Protein AF-A0AA48M6A7-F1 (afdb_monomer)

Nearest PDB structures (foldseek):
  3g6b-assembly1_B  TM=3.145E-01  e=3.920E+00  Thermotoga maritima
  3g67-assembly1_A  TM=3.207E-01  e=6.966E+00  Thermotoga maritima

Sequence (151 aa):
MSITAAPPGLQPEDFDKIEDVLAETARGRMFLEEFARRTKDAERARILEDIDRLEAEDYRTPVSVPANAADATAGLLDLAWSLRANGKVDDSLCDSIEALARTLEGVNWVKFTPAPEPQRSSAGLPSDDLRLTRLSWLDDLPLADRLSIFA

Mean predicted aligned error: 18.24 Å

Solvent-accessible surface area (backbone atoms only — not comparable to full-atom values): 9211 Å² total; per-residue (Å²): 132,82,78,78,73,77,71,91,82,77,51,79,74,52,52,57,55,50,50,54,61,31,56,75,36,78,67,33,40,54,49,52,54,51,50,53,50,52,49,51,53,53,50,51,51,50,53,51,52,52,47,54,50,52,50,55,56,53,69,69,54,66,81,72,73,52,86,44,39,68,51,40,26,52,52,37,43,52,47,28,50,52,46,56,74,68,66,83,58,62,68,69,57,35,51,49,40,43,52,52,26,56,66,34,66,86,50,87,68,77,75,83,70,72,74,76,72,82,70,82,63,87,63,73,80,82,89,75,55,66,66,58,68,71,48,53,70,58,72,78,46,58,70,72,64,52,55,60,76,81,110

pLDDT: mean 80.11, std 16.29, range [33.94, 98.0]

Radius of gyration: 34.15 Å; Cα contacts (8 Å, |Δi|>4): 54; chains: 1; bounding box: 68×51×83 Å

Structure (mmCIF, N/CA/C/O backbone):
data_AF-A0AA48M6A7-F1
#
_entry.id   AF-A0AA48M6A7-F1
#
loop_
_atom_site.group_PDB
_atom_site.id
_atom_site.type_symbol
_atom_site.label_atom_id
_atom_site.label_alt_id
_atom_site.label_comp_id
_atom_site.label_asym_id
_atom_site.label_entity_id
_atom_site.label_seq_id
_atom_site.pdbx_PDB_ins_code
_atom_site.Cartn_x
_atom_site.Cartn_y
_atom_site.Cartn_z
_atom_site.occupancy
_atom_site.B_iso_or_equiv
_atom_site.auth_seq_id
_atom_site.auth_comp_id
_atom_site.auth_asym_id
_atom_site.auth_atom_id
_atom_site.pdbx_PDB_model_num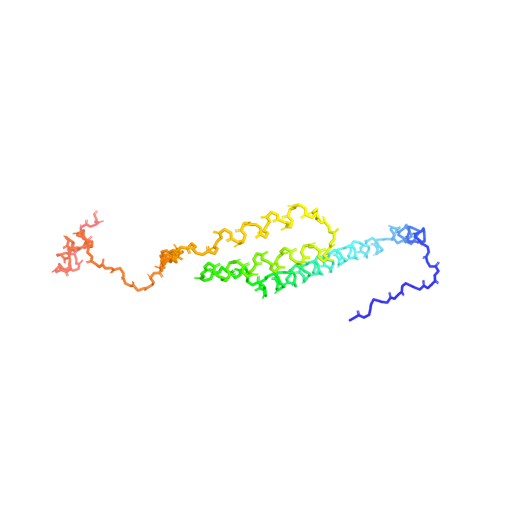
ATOM 1 N N . MET A 1 1 ? 3.674 15.154 14.798 1.00 33.94 1 MET A N 1
ATOM 2 C CA . MET A 1 1 ? 2.784 14.961 15.964 1.00 33.94 1 MET A CA 1
ATOM 3 C C . MET A 1 1 ? 3.299 13.766 16.745 1.00 33.94 1 MET A C 1
ATOM 5 O O . MET A 1 1 ? 3.312 12.675 16.194 1.00 33.94 1 MET A O 1
ATOM 9 N N . SER A 1 2 ? 3.801 13.972 17.965 1.00 35.44 2 SER A N 1
ATOM 10 C CA . SER A 1 2 ? 4.286 12.872 18.805 1.00 35.44 2 SER A CA 1
ATOM 11 C C . SER A 1 2 ? 3.117 11.999 19.242 1.00 35.44 2 SER A C 1
ATOM 13 O O . SER A 1 2 ? 2.151 12.499 19.815 1.00 35.44 2 SER A O 1
ATOM 15 N N . ILE A 1 3 ? 3.214 10.699 18.978 1.00 48.28 3 ILE A N 1
ATOM 16 C CA . ILE A 1 3 ? 2.381 9.695 19.631 1.00 48.28 3 ILE A CA 1
ATOM 17 C C . ILE A 1 3 ? 2.792 9.747 21.106 1.00 48.28 3 ILE A C 1
ATOM 19 O O . ILE A 1 3 ? 3.912 9.374 21.449 1.00 48.28 3 ILE A O 1
ATOM 23 N N . THR A 1 4 ? 1.940 10.317 21.962 1.00 53.06 4 THR A N 1
ATOM 24 C CA . THR A 1 4 ? 2.108 10.247 23.418 1.00 53.06 4 THR A CA 1
ATOM 25 C C . THR A 1 4 ? 2.233 8.772 23.781 1.00 53.06 4 THR A C 1
ATOM 27 O O . THR A 1 4 ? 1.297 8.002 23.572 1.00 53.06 4 THR A O 1
ATOM 30 N N . ALA A 1 5 ? 3.416 8.369 24.248 1.00 51.47 5 ALA A N 1
ATOM 31 C CA . ALA A 1 5 ? 3.642 7.031 24.767 1.00 51.47 5 ALA A CA 1
ATOM 32 C C . ALA A 1 5 ? 2.635 6.767 25.894 1.00 51.47 5 ALA A C 1
ATOM 34 O O . ALA A 1 5 ? 2.410 7.644 26.734 1.00 51.47 5 ALA A O 1
ATOM 35 N N . ALA A 1 6 ? 2.017 5.582 25.885 1.00 56.91 6 ALA A N 1
ATOM 36 C CA . ALA A 1 6 ? 1.131 5.152 26.958 1.00 56.91 6 ALA A CA 1
ATOM 37 C C . ALA A 1 6 ? 1.849 5.344 28.308 1.00 56.91 6 ALA A C 1
ATOM 39 O O . ALA A 1 6 ? 3.041 5.026 28.399 1.00 56.91 6 ALA A O 1
ATOM 40 N N . PRO A 1 7 ? 1.180 5.897 29.338 1.00 60.47 7 PRO A N 1
ATOM 41 C CA . PRO A 1 7 ? 1.790 6.024 30.652 1.00 60.47 7 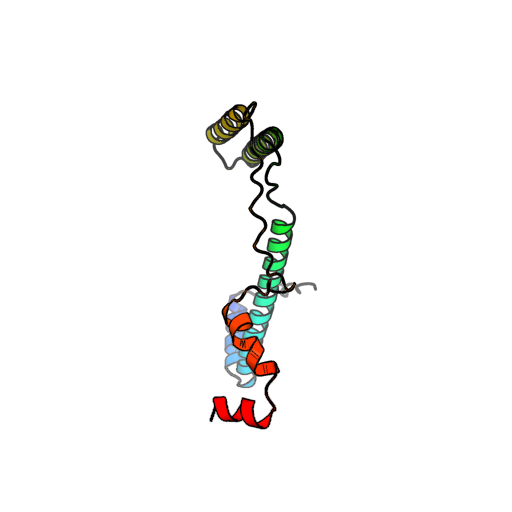PRO A CA 1
ATOM 42 C C . PRO A 1 7 ? 2.313 4.646 31.085 1.00 60.47 7 PRO A C 1
ATOM 44 O O . PRO A 1 7 ? 1.607 3.648 30.911 1.00 60.47 7 PRO A O 1
ATOM 47 N N . PRO A 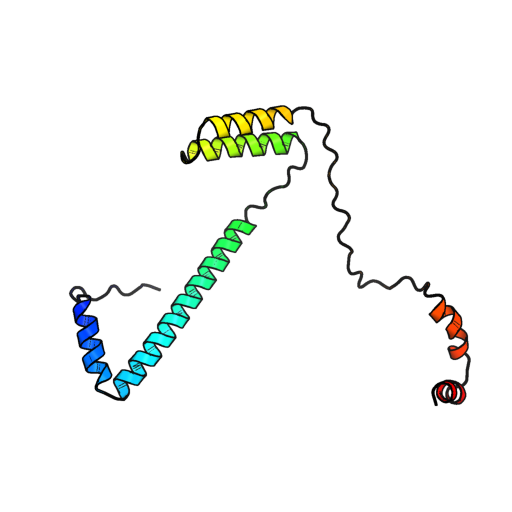1 8 ? 3.556 4.557 31.590 1.00 66.00 8 PRO A N 1
ATOM 48 C CA . PRO A 1 8 ? 4.141 3.277 31.952 1.00 66.00 8 PRO A CA 1
ATOM 49 C C . PRO A 1 8 ? 3.262 2.602 33.008 1.00 66.00 8 PRO A C 1
ATOM 51 O O . PRO A 1 8 ? 3.043 3.167 34.078 1.00 66.00 8 PRO A O 1
ATOM 54 N N . GLY A 1 9 ? 2.753 1.406 32.699 1.00 69.19 9 GLY A N 1
ATOM 55 C CA . GLY A 1 9 ? 2.061 0.556 33.672 1.00 69.19 9 GLY A CA 1
ATOM 56 C C . GLY A 1 9 ? 0.672 0.047 33.292 1.00 69.19 9 GLY A C 1
ATOM 57 O O . GLY A 1 9 ? 0.211 -0.862 33.969 1.00 69.19 9 GLY A O 1
ATOM 58 N N . LEU A 1 10 ? 0.022 0.548 32.236 1.00 76.69 10 LEU A N 1
ATOM 59 C CA . LEU A 1 10 ? -1.258 -0.023 31.789 1.00 76.69 10 LEU A CA 1
ATOM 60 C C . LEU A 1 10 ? -1.018 -1.321 31.016 1.00 76.69 10 LEU A C 1
ATOM 62 O O . LEU A 1 10 ? -0.354 -1.308 29.976 1.00 76.69 10 LEU A O 1
ATOM 66 N N . GLN A 1 11 ? -1.537 -2.430 31.537 1.00 86.69 11 GLN A N 1
ATOM 67 C CA . GLN A 1 11 ? -1.548 -3.703 30.821 1.00 86.69 11 GLN A CA 1
ATOM 68 C C . GLN A 1 11 ? -2.774 -3.778 29.897 1.00 86.69 11 GLN A C 1
ATOM 70 O O . GLN A 1 11 ? -3.754 -3.070 30.144 1.00 86.69 11 GLN A O 1
ATOM 75 N N . PRO A 1 12 ? -2.757 -4.614 28.841 1.00 83.38 12 PRO A N 1
ATOM 76 C CA . PRO A 1 12 ? -3.921 -4.839 27.980 1.00 83.38 12 PRO A CA 1
ATOM 77 C C . PRO A 1 12 ? -5.215 -5.098 28.768 1.00 83.38 12 PRO A C 1
ATOM 79 O O . PRO A 1 12 ? -6.248 -4.515 28.462 1.00 83.38 12 PRO A O 1
ATOM 82 N N . GLU A 1 13 ? -5.136 -5.865 29.855 1.00 87.00 13 GLU A N 1
ATOM 83 C CA . GLU A 1 13 ? -6.278 -6.233 30.699 1.00 87.00 13 GLU A CA 1
ATOM 84 C C . GLU A 1 13 ? -6.864 -5.050 31.491 1.00 87.00 13 GLU A C 1
ATOM 86 O O . GLU A 1 13 ? -7.978 -5.129 32.009 1.00 87.00 13 GLU A O 1
ATOM 91 N N . ASP A 1 14 ? -6.122 -3.950 31.641 1.00 90.69 14 ASP A N 1
ATOM 92 C CA . ASP A 1 14 ? -6.639 -2.741 32.283 1.00 90.69 14 ASP A CA 1
ATOM 93 C C . ASP A 1 14 ? -7.536 -1.939 31.337 1.00 90.69 14 ASP A C 1
ATOM 95 O O . ASP A 1 14 ? -8.419 -1.220 31.805 1.00 90.69 14 ASP A O 1
ATOM 99 N N . PHE A 1 15 ? -7.365 -2.091 30.020 1.00 88.88 15 PHE A N 1
ATOM 100 C CA . PHE A 1 15 ? -8.239 -1.456 29.036 1.00 88.88 15 PHE A CA 1
ATOM 101 C C . PHE A 1 15 ? -9.634 -2.075 29.048 1.00 88.88 15 PHE A C 1
ATOM 103 O O . PHE A 1 15 ? -10.603 -1.320 29.056 1.00 88.88 15 PHE A O 1
ATOM 110 N N . ASP A 1 16 ? -9.736 -3.401 29.170 1.00 90.75 16 ASP A N 1
ATOM 111 C CA . ASP A 1 16 ? -11.024 -4.100 29.273 1.00 90.75 16 ASP A CA 1
ATOM 112 C C . ASP A 1 16 ? -11.812 -3.624 30.506 1.00 90.75 16 ASP A C 1
ATOM 114 O O . ASP A 1 16 ? -12.983 -3.267 30.417 1.00 90.75 16 ASP A O 1
ATOM 118 N N . LYS A 1 17 ? -11.141 -3.495 31.661 1.00 93.88 17 LYS A N 1
ATOM 119 C CA . LYS A 1 17 ? -11.767 -2.973 32.892 1.00 93.88 17 LYS A CA 1
ATOM 120 C C . LYS A 1 17 ? -12.245 -1.529 32.737 1.00 93.88 17 LYS A C 1
ATOM 122 O O . LYS A 1 17 ? -13.270 -1.150 33.299 1.00 93.88 17 LYS A O 1
ATOM 127 N N . ILE A 1 18 ? -11.477 -0.694 32.035 1.00 92.12 18 ILE A N 1
ATOM 128 C CA . ILE A 1 18 ? -11.858 0.698 31.768 1.00 92.12 18 ILE A CA 1
ATOM 129 C C . ILE A 1 18 ? -13.055 0.739 30.816 1.00 92.12 18 ILE A C 1
ATOM 131 O O . ILE A 1 18 ? -13.971 1.532 31.036 1.00 92.12 18 ILE A O 1
ATOM 135 N N . GLU A 1 19 ? -13.060 -0.103 29.783 1.00 94.31 19 GLU A N 1
ATOM 136 C CA . GLU A 1 19 ? -14.177 -0.230 28.852 1.00 94.31 19 GLU A CA 1
ATOM 137 C C . GLU A 1 19 ? -15.457 -0.630 29.587 1.00 94.31 19 GLU A C 1
ATOM 139 O O . GLU A 1 19 ? -16.458 0.075 29.450 1.00 94.31 19 GLU A O 1
ATOM 144 N N . ASP A 1 20 ? -15.399 -1.661 30.436 1.00 96.06 20 ASP A N 1
ATOM 145 C CA . ASP A 1 20 ? -16.527 -2.120 31.253 1.00 96.06 20 ASP A CA 1
ATOM 146 C C . ASP A 1 20 ? -17.115 -0.974 32.091 1.00 96.06 20 ASP A C 1
ATOM 148 O O . ASP A 1 20 ? -18.308 -0.672 32.005 1.00 96.06 20 ASP A O 1
ATOM 152 N N . VAL A 1 21 ? -16.265 -0.259 32.838 1.00 97.25 21 VAL A N 1
ATOM 153 C CA . VAL A 1 21 ? -16.687 0.868 33.688 1.00 97.25 21 VAL A CA 1
ATOM 154 C C . VAL A 1 21 ? -17.302 2.006 32.866 1.00 97.25 21 VAL A C 1
ATOM 156 O O . VAL A 1 21 ? -18.295 2.617 33.270 1.00 97.25 21 VAL A O 1
ATOM 159 N N . LEU A 1 22 ? -16.737 2.329 31.700 1.00 96.62 22 LEU A N 1
ATOM 160 C CA . LEU A 1 22 ? -17.289 3.370 30.829 1.00 96.62 22 LEU A CA 1
ATOM 161 C C . LEU A 1 22 ? -18.629 2.936 30.224 1.00 96.62 22 LEU A C 1
ATOM 163 O O . LEU A 1 22 ? -19.561 3.749 30.154 1.00 96.62 22 LEU A O 1
ATOM 167 N N . ALA A 1 23 ? -18.743 1.668 29.829 1.00 96.62 23 ALA A N 1
ATOM 168 C CA . ALA A 1 23 ? -19.927 1.092 29.213 1.00 96.62 23 ALA A CA 1
ATOM 169 C C . ALA A 1 23 ? -21.150 1.094 30.144 1.00 96.62 23 ALA A C 1
ATOM 171 O O . ALA A 1 23 ? -22.278 1.166 29.650 1.00 96.62 23 ALA A O 1
ATOM 172 N N . GLU A 1 24 ? -20.969 1.114 31.468 1.00 97.94 24 GLU A N 1
ATOM 173 C CA . GLU A 1 24 ? -22.066 1.234 32.442 1.00 97.94 24 GLU A CA 1
ATOM 174 C C . GLU A 1 24 ? -22.848 2.552 32.292 1.00 97.94 24 GLU A C 1
ATOM 176 O O . GLU A 1 24 ? -24.069 2.606 32.484 1.00 97.94 24 GLU A O 1
ATOM 181 N N . THR A 1 25 ? -22.187 3.631 31.863 1.00 97.81 25 THR A N 1
ATOM 182 C CA . THR A 1 25 ? -22.802 4.964 31.778 1.00 97.81 25 THR A CA 1
ATOM 183 C C . THR A 1 25 ? -23.212 5.332 30.350 1.00 97.81 25 THR A C 1
ATOM 185 O O . THR A 1 25 ? -22.516 5.046 29.379 1.00 97.81 25 THR A O 1
ATOM 188 N N . ALA A 1 26 ? -24.330 6.052 30.194 1.00 96.88 26 ALA A N 1
ATOM 189 C CA . ALA A 1 26 ? -24.772 6.529 28.875 1.00 96.88 26 ALA A CA 1
ATOM 190 C C . ALA A 1 26 ? -23.740 7.446 28.196 1.00 96.88 26 ALA A C 1
ATOM 192 O O . ALA A 1 26 ? -23.556 7.397 26.982 1.00 96.88 26 ALA A O 1
ATOM 193 N N . ARG A 1 27 ? -23.038 8.263 28.990 1.00 97.31 27 ARG A N 1
ATOM 194 C CA . ARG A 1 27 ? -21.987 9.154 28.495 1.00 97.31 27 ARG A CA 1
ATOM 195 C C . ARG A 1 27 ? -20.733 8.388 28.070 1.00 97.31 27 ARG A C 1
ATOM 197 O O . ARG A 1 27 ? -20.130 8.758 27.068 1.00 97.31 27 ARG A O 1
ATOM 204 N N . GLY A 1 28 ? -20.350 7.345 28.807 1.00 97.88 28 GLY A N 1
ATOM 205 C CA . GLY A 1 28 ? -19.191 6.521 28.470 1.00 97.88 28 GLY A CA 1
ATOM 206 C C . GLY A 1 28 ? -19.403 5.720 27.187 1.00 97.88 28 GLY A C 1
ATOM 207 O O . GLY A 1 28 ? -18.530 5.743 26.330 1.00 97.88 28 GLY A O 1
ATOM 208 N N . ARG A 1 29 ? -20.593 5.144 26.966 1.00 97.75 29 ARG A N 1
ATOM 209 C CA . ARG A 1 29 ? -20.931 4.482 25.688 1.00 97.75 29 ARG A CA 1
ATOM 210 C C . ARG A 1 29 ? -20.816 5.417 24.482 1.00 97.75 29 ARG A C 1
ATOM 212 O O . ARG A 1 29 ? -20.147 5.075 23.514 1.00 97.75 29 ARG A O 1
ATOM 219 N N . MET A 1 30 ? -21.378 6.627 24.575 1.00 98.00 30 MET A N 1
ATOM 220 C CA . MET A 1 30 ? -21.236 7.638 23.516 1.00 98.00 30 MET A CA 1
ATOM 221 C C . MET A 1 30 ? -19.760 7.997 23.271 1.00 98.00 30 MET A C 1
ATOM 223 O O . MET A 1 30 ? -19.339 8.162 22.128 1.00 98.00 30 MET A O 1
ATOM 227 N N . PHE A 1 31 ? -18.962 8.119 24.338 1.00 97.25 31 PHE A N 1
ATOM 228 C CA . PHE A 1 31 ? -17.528 8.364 24.209 1.00 97.25 31 PHE A CA 1
ATOM 229 C C . PHE A 1 31 ? -16.811 7.214 23.490 1.00 97.25 31 PHE A C 1
ATOM 231 O O . PHE A 1 31 ? -16.029 7.492 22.587 1.00 97.25 31 PHE A O 1
ATOM 238 N N . LEU A 1 32 ? -17.081 5.954 23.849 1.00 97.19 32 LEU A N 1
ATOM 239 C CA . LEU A 1 32 ? -16.469 4.780 23.217 1.00 97.19 32 LEU A CA 1
ATOM 240 C C . LEU A 1 32 ? -16.823 4.687 21.727 1.00 97.19 32 LEU A C 1
ATOM 242 O O . LEU A 1 32 ? -15.937 4.481 20.901 1.00 97.19 32 LEU A O 1
ATOM 246 N N . GLU A 1 33 ? -18.089 4.911 21.368 1.00 97.69 33 GLU A N 1
ATOM 247 C CA . GLU A 1 33 ? -18.539 4.943 19.971 1.00 97.69 33 GLU A CA 1
ATOM 248 C C . GLU A 1 33 ? -17.812 6.027 19.165 1.00 97.69 33 GLU A C 1
ATOM 250 O O . GLU A 1 33 ? -17.275 5.765 18.085 1.00 97.69 33 GLU A O 1
ATOM 255 N N . GLU A 1 34 ? -17.741 7.244 19.705 1.00 97.75 34 GLU A N 1
ATOM 256 C CA . GLU A 1 34 ? -17.080 8.363 19.037 1.00 97.75 34 GLU A CA 1
ATOM 257 C C . GLU A 1 34 ? -15.555 8.182 18.981 1.00 97.75 34 GLU A C 1
ATOM 259 O O . GLU A 1 34 ? -14.927 8.521 17.975 1.00 97.75 34 GLU A O 1
ATOM 264 N N . PHE A 1 35 ? -14.948 7.610 20.023 1.00 96.25 35 PHE A N 1
ATOM 265 C CA . PHE A 1 35 ? -13.528 7.266 20.048 1.00 96.25 35 PHE A CA 1
ATOM 266 C C . PHE A 1 35 ? -13.203 6.216 18.983 1.00 96.25 35 PHE A C 1
ATOM 268 O O . PHE A 1 35 ? -12.277 6.411 18.193 1.00 96.25 35 PHE A O 1
ATOM 275 N N . ALA A 1 36 ? -13.993 5.143 18.900 1.00 96.19 36 ALA A N 1
ATOM 276 C CA . ALA A 1 36 ? -13.834 4.105 17.888 1.00 96.19 36 ALA A CA 1
ATOM 277 C C . ALA A 1 36 ? -13.995 4.673 16.470 1.00 96.19 36 ALA A C 1
ATOM 279 O O . ALA A 1 36 ? -13.180 4.381 15.592 1.00 96.19 36 ALA A O 1
ATOM 280 N N . ARG A 1 37 ? -15.001 5.530 16.246 1.00 97.62 37 ARG A N 1
ATOM 281 C CA . ARG A 1 37 ? -15.225 6.197 14.956 1.00 97.62 37 ARG A CA 1
ATOM 282 C C . ARG A 1 37 ? -14.031 7.066 14.553 1.00 97.62 37 ARG A C 1
ATOM 284 O O . ARG A 1 37 ? -13.493 6.886 13.466 1.00 97.62 37 ARG A O 1
ATOM 291 N N . ARG A 1 38 ? -13.561 7.952 15.439 1.00 97.62 38 ARG A N 1
ATOM 292 C CA . ARG A 1 38 ? -12.409 8.833 15.162 1.00 97.62 38 ARG A CA 1
ATOM 293 C C . ARG A 1 38 ? -11.109 8.071 14.964 1.00 97.62 38 ARG A C 1
ATOM 295 O O . ARG A 1 38 ? -10.292 8.484 14.149 1.00 97.62 38 ARG A O 1
ATOM 302 N N . THR A 1 39 ? -10.914 6.984 15.704 1.00 96.31 39 THR A N 1
ATOM 303 C CA . THR A 1 39 ? -9.721 6.143 15.574 1.00 96.31 39 THR A CA 1
ATOM 304 C C . THR A 1 39 ? -9.688 5.487 14.198 1.00 96.31 39 THR A C 1
ATOM 306 O O . THR A 1 39 ? -8.681 5.606 13.506 1.00 96.31 39 THR A O 1
ATOM 30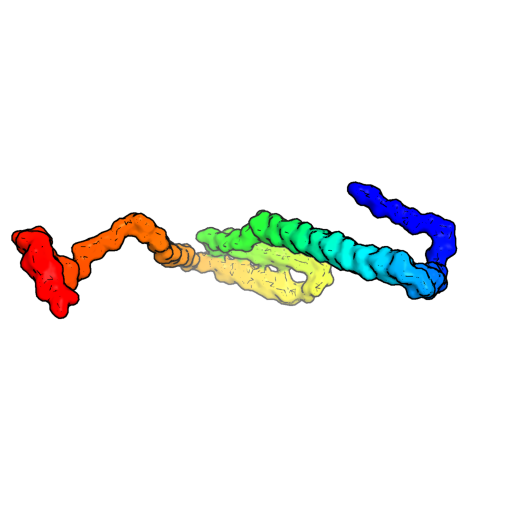9 N N . LYS A 1 40 ? -10.811 4.910 13.749 1.00 97.00 40 LYS A N 1
ATOM 310 C CA . LYS A 1 40 ? -10.949 4.356 12.393 1.00 97.00 40 LYS A CA 1
ATOM 311 C C . LYS A 1 40 ? -10.764 5.416 11.309 1.00 97.00 40 LYS A C 1
ATOM 313 O O . LYS A 1 40 ? -10.070 5.163 10.330 1.00 97.00 40 LYS A O 1
ATOM 318 N N . ASP A 1 41 ? -11.344 6.603 11.483 1.00 97.12 41 ASP A N 1
ATOM 319 C CA . ASP A 1 41 ? -11.186 7.706 10.526 1.00 97.12 41 ASP A CA 1
ATOM 320 C C . ASP A 1 41 ? -9.716 8.156 10.423 1.00 97.12 41 ASP A C 1
ATOM 322 O O . ASP A 1 41 ? -9.203 8.363 9.323 1.00 97.12 41 ASP A O 1
ATOM 326 N N . ALA A 1 42 ? -9.014 8.259 11.556 1.00 96.62 42 ALA A N 1
ATOM 327 C CA . ALA A 1 42 ? -7.598 8.619 11.597 1.00 96.62 42 ALA A CA 1
ATOM 328 C C . ALA A 1 42 ? -6.693 7.528 11.003 1.00 96.62 42 ALA A C 1
ATOM 330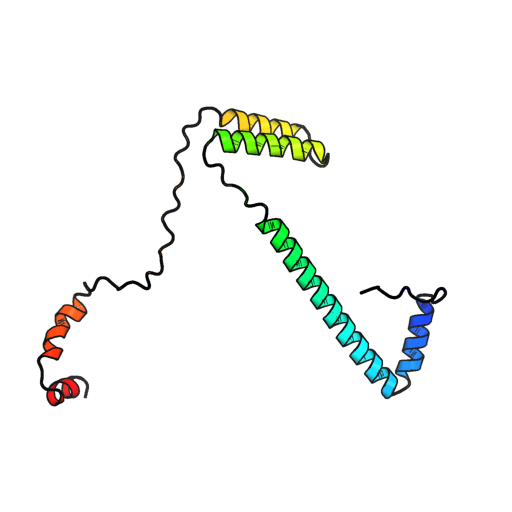 O O . ALA A 1 42 ? -5.739 7.840 10.294 1.00 96.62 42 ALA A O 1
ATOM 331 N N . GLU A 1 43 ? -6.985 6.255 11.269 1.00 97.44 43 GLU A N 1
ATOM 332 C CA . GLU A 1 43 ? -6.272 5.120 10.678 1.00 97.44 43 GLU A CA 1
ATOM 333 C C . GLU A 1 43 ? -6.470 5.068 9.162 1.00 97.44 43 GLU A C 1
ATOM 335 O O . GLU A 1 43 ? -5.501 4.964 8.415 1.00 97.44 43 GLU A O 1
ATOM 340 N N . ARG A 1 44 ? -7.707 5.257 8.691 1.00 97.56 44 ARG A N 1
ATOM 341 C CA . ARG A 1 44 ? -8.009 5.354 7.262 1.00 97.56 44 ARG A CA 1
ATOM 342 C C . ARG A 1 44 ? -7.237 6.488 6.591 1.00 97.56 44 ARG A C 1
ATOM 344 O O . ARG A 1 44 ? -6.719 6.288 5.498 1.00 97.56 44 ARG A O 1
ATOM 351 N N . ALA A 1 45 ? -7.159 7.658 7.223 1.00 97.12 45 ALA A N 1
ATOM 352 C CA . ALA A 1 45 ? -6.397 8.783 6.687 1.00 97.12 45 ALA A CA 1
ATOM 353 C C . ALA A 1 45 ? -4.902 8.448 6.545 1.00 97.12 45 ALA A C 1
ATOM 355 O O . ALA A 1 45 ? -4.318 8.753 5.511 1.00 97.12 45 ALA A O 1
ATOM 356 N N . ARG A 1 46 ? -4.309 7.761 7.534 1.00 97.19 46 ARG A N 1
ATOM 357 C CA . ARG A 1 46 ? -2.911 7.296 7.460 1.00 97.19 46 ARG A CA 1
ATOM 358 C C . ARG A 1 46 ? -2.691 6.290 6.336 1.00 97.19 46 ARG A C 1
ATOM 360 O O . ARG A 1 46 ? -1.716 6.412 5.613 1.00 97.19 46 ARG A O 1
ATOM 367 N N . ILE A 1 47 ? -3.603 5.332 6.163 1.00 97.50 47 ILE A N 1
ATOM 368 C CA . ILE A 1 47 ? -3.508 4.343 5.078 1.00 97.50 47 ILE A CA 1
ATOM 369 C C . ILE A 1 47 ? -3.547 5.032 3.711 1.00 97.50 47 ILE A C 1
ATOM 371 O O . ILE A 1 47 ? -2.772 4.675 2.833 1.00 97.50 47 ILE A O 1
ATOM 375 N N . LEU A 1 48 ? -4.430 6.019 3.525 1.00 97.88 48 LEU A N 1
ATOM 376 C CA . LEU A 1 48 ? -4.493 6.779 2.274 1.00 97.88 48 LEU A CA 1
ATOM 377 C C . LEU A 1 48 ? -3.210 7.585 2.032 1.00 97.88 48 LEU A C 1
ATOM 379 O O . LEU A 1 48 ? -2.692 7.555 0.926 1.00 97.88 48 LEU A O 1
ATOM 383 N N . GLU A 1 49 ? -2.655 8.226 3.064 1.00 97.25 49 GLU A N 1
ATOM 384 C CA . GLU A 1 49 ? -1.367 8.931 2.968 1.00 97.25 49 GLU A CA 1
ATOM 385 C C . GLU A 1 49 ? -0.208 7.977 2.624 1.00 97.25 49 GLU A C 1
ATOM 387 O O . GLU A 1 49 ? 0.655 8.303 1.809 1.00 97.25 49 GLU A O 1
ATOM 392 N N . ASP A 1 50 ? -0.194 6.777 3.209 1.00 96.56 50 ASP A N 1
ATOM 393 C CA . ASP A 1 50 ? 0.796 5.749 2.892 1.00 96.56 50 ASP A CA 1
ATOM 394 C C . ASP A 1 50 ? 0.657 5.249 1.446 1.00 96.56 50 ASP A C 1
ATOM 396 O O . ASP A 1 50 ? 1.677 5.032 0.790 1.00 96.56 50 ASP A O 1
ATOM 400 N N . ILE A 1 51 ? -0.574 5.098 0.940 1.00 94.69 51 ILE A N 1
ATOM 401 C CA . ILE A 1 51 ? -0.842 4.767 -0.468 1.00 94.69 51 ILE A CA 1
ATOM 402 C C . ILE A 1 51 ? -0.335 5.887 -1.375 1.00 94.69 51 ILE A C 1
ATOM 404 O O . ILE A 1 51 ? 0.442 5.601 -2.279 1.00 94.69 51 ILE A O 1
ATOM 408 N N . ASP A 1 52 ? -0.683 7.146 -1.101 1.00 94.38 52 ASP A N 1
ATOM 409 C CA . ASP A 1 52 ? -0.228 8.294 -1.894 1.00 94.38 52 ASP A CA 1
ATOM 410 C C . ASP A 1 52 ? 1.309 8.365 -1.944 1.00 94.38 52 ASP A C 1
ATOM 412 O O . ASP A 1 52 ? 1.901 8.649 -2.988 1.00 94.38 52 ASP A O 1
ATOM 416 N N . ARG A 1 53 ? 1.985 8.067 -0.825 1.00 92.56 53 ARG A N 1
ATOM 417 C CA . ARG A 1 53 ? 3.451 7.981 -0.774 1.00 92.56 53 ARG A CA 1
ATOM 418 C C . ARG A 1 53 ? 3.989 6.830 -1.626 1.00 92.56 53 ARG A C 1
ATOM 420 O O . ARG A 1 53 ? 4.953 7.044 -2.358 1.00 92.56 53 ARG A O 1
ATOM 427 N N . LEU A 1 54 ? 3.408 5.633 -1.523 1.00 88.88 54 LEU A N 1
ATOM 428 C CA . LEU A 1 54 ? 3.828 4.469 -2.314 1.00 88.88 54 LEU A CA 1
ATOM 429 C C . LEU A 1 54 ? 3.631 4.714 -3.810 1.00 88.88 54 LEU A C 1
ATOM 431 O O . LEU A 1 54 ? 4.527 4.433 -4.600 1.00 88.88 54 LEU A O 1
ATOM 435 N N . GLU A 1 55 ? 2.496 5.294 -4.194 1.00 87.88 55 GLU A N 1
ATOM 436 C CA . GLU A 1 55 ? 2.238 5.705 -5.571 1.00 87.88 55 GLU A CA 1
ATOM 437 C C . GLU A 1 55 ? 3.271 6.741 -6.028 1.00 87.88 55 GLU A C 1
ATOM 439 O O . GLU A 1 55 ? 3.852 6.602 -7.101 1.00 87.88 55 GLU A O 1
ATOM 444 N N . ALA A 1 56 ? 3.584 7.748 -5.207 1.00 84.12 56 ALA A N 1
ATOM 445 C CA . ALA A 1 56 ? 4.608 8.735 -5.540 1.00 84.12 56 ALA A CA 1
ATOM 446 C C . ALA A 1 56 ? 6.016 8.127 -5.700 1.00 84.12 56 ALA A C 1
ATOM 448 O O . ALA A 1 56 ? 6.800 8.635 -6.502 1.00 84.12 56 ALA A O 1
ATOM 449 N N . GLU A 1 57 ? 6.357 7.071 -4.957 1.00 81.62 57 GLU A N 1
ATOM 450 C CA . GLU A 1 57 ? 7.609 6.318 -5.120 1.00 81.62 57 GLU A CA 1
ATOM 451 C C . GLU A 1 57 ? 7.614 5.486 -6.415 1.00 81.62 57 GLU A C 1
ATOM 453 O O . GLU A 1 57 ? 8.603 5.518 -7.154 1.00 81.62 57 GLU A O 1
ATOM 458 N N . ASP A 1 58 ? 6.503 4.818 -6.735 1.00 68.25 58 ASP A N 1
ATOM 459 C CA . ASP A 1 58 ? 6.338 4.006 -7.948 1.00 68.25 58 ASP A CA 1
ATOM 460 C C . ASP A 1 58 ? 6.377 4.876 -9.220 1.00 68.25 58 ASP A C 1
ATOM 462 O O . ASP A 1 58 ? 7.176 4.641 -10.127 1.00 68.25 58 ASP A O 1
ATOM 466 N N . TYR A 1 59 ? 5.643 5.996 -9.242 1.00 59.38 59 TYR A N 1
ATOM 467 C CA . TYR A 1 59 ? 5.674 6.960 -10.352 1.00 59.38 59 TYR A CA 1
ATOM 468 C C . TYR A 1 59 ? 7.014 7.704 -10.493 1.00 59.38 59 TYR A C 1
ATOM 470 O O . TYR A 1 59 ? 7.284 8.288 -11.547 1.00 59.38 59 TYR A O 1
ATOM 478 N N . ARG A 1 60 ? 7.877 7.705 -9.466 1.00 54.31 60 ARG A N 1
ATOM 479 C CA . ARG A 1 60 ? 9.222 8.307 -9.547 1.00 54.31 60 ARG A CA 1
ATOM 480 C C . ARG A 1 60 ? 10.198 7.449 -10.340 1.00 54.31 60 ARG A C 1
ATOM 482 O O . ARG A 1 60 ? 11.194 7.977 -10.837 1.00 54.31 60 ARG A O 1
ATOM 489 N N . THR A 1 61 ? 9.908 6.160 -10.470 1.00 51.78 61 THR A N 1
ATOM 490 C CA . THR A 1 61 ? 10.723 5.221 -11.231 1.00 51.78 61 THR A CA 1
ATOM 491 C C . THR A 1 61 ? 9.925 4.836 -12.466 1.00 51.78 61 THR A C 1
ATOM 493 O O . THR A 1 61 ? 9.329 3.761 -12.494 1.00 51.78 61 THR A O 1
ATOM 496 N N . PRO A 1 62 ? 9.848 5.702 -13.499 1.00 54.44 62 PRO A N 1
ATOM 497 C CA . PRO A 1 62 ? 9.266 5.258 -14.750 1.00 54.44 62 PRO A CA 1
ATOM 498 C C . PRO A 1 62 ? 10.023 3.993 -15.148 1.00 54.44 62 PRO A C 1
ATOM 500 O O . PRO A 1 62 ? 11.256 4.015 -15.222 1.00 54.44 62 PRO A O 1
ATOM 503 N N . VAL A 1 63 ? 9.299 2.891 -15.365 1.00 58.28 63 VAL A N 1
ATOM 504 C CA . VAL A 1 63 ? 9.838 1.743 -16.093 1.00 58.28 63 VAL A CA 1
ATOM 505 C C . VAL A 1 63 ? 10.236 2.306 -17.449 1.00 58.28 63 VAL A C 1
ATOM 507 O O . VAL A 1 63 ? 9.404 2.498 -18.336 1.00 58.28 63 VAL A O 1
ATOM 510 N N . SER A 1 64 ? 11.497 2.719 -17.548 1.00 65.12 64 SER A N 1
ATOM 511 C CA . SER A 1 64 ? 12.036 3.351 -18.735 1.00 65.12 64 SER A CA 1
ATOM 512 C C . SER A 1 64 ? 11.979 2.294 -19.817 1.00 65.12 64 SER A C 1
ATOM 514 O O . SER A 1 64 ? 12.712 1.306 -19.762 1.00 65.12 64 SER A O 1
ATOM 516 N N . VAL A 1 65 ? 11.056 2.459 -20.766 1.00 68.69 65 VAL A N 1
ATOM 517 C CA . VAL A 1 65 ? 11.040 1.609 -21.949 1.00 68.69 65 VAL A CA 1
ATOM 518 C C . VAL A 1 65 ? 12.362 1.878 -22.664 1.00 68.69 65 VAL A C 1
ATOM 520 O O . VAL A 1 65 ? 12.603 3.024 -23.060 1.00 68.69 65 VAL A O 1
ATOM 523 N N . PRO A 1 66 ? 13.241 0.874 -22.805 1.00 74.12 66 PRO A N 1
ATOM 524 C CA . PRO A 1 66 ? 14.550 1.095 -23.392 1.00 74.12 66 PRO A CA 1
ATOM 525 C C . PRO A 1 66 ? 14.385 1.624 -24.818 1.00 74.12 66 PRO A C 1
ATOM 527 O O . PRO A 1 66 ? 13.638 1.063 -25.623 1.00 74.12 66 PRO A O 1
ATOM 530 N N . ALA A 1 67 ? 15.057 2.731 -25.144 1.00 76.06 67 ALA A N 1
ATOM 531 C CA . ALA A 1 67 ? 14.868 3.402 -26.430 1.00 76.06 67 ALA A CA 1
ATOM 532 C C . ALA A 1 67 ? 15.510 2.630 -27.596 1.00 76.06 67 ALA A C 1
ATOM 534 O O . ALA A 1 67 ? 15.208 2.897 -28.766 1.00 76.06 67 ALA A O 1
ATOM 535 N N . ASN A 1 68 ? 16.417 1.703 -27.277 1.00 78.69 68 ASN A N 1
ATOM 536 C CA . ASN A 1 68 ? 17.117 0.820 -28.196 1.00 78.69 68 ASN A CA 1
ATOM 537 C C . ASN A 1 68 ? 17.581 -0.466 -27.473 1.00 78.69 68 ASN A C 1
ATOM 539 O O . ASN A 1 68 ? 17.462 -0.590 -26.254 1.00 78.69 68 ASN A O 1
ATOM 543 N N . ALA A 1 69 ? 18.131 -1.418 -28.233 1.00 82.06 69 ALA A N 1
ATOM 544 C CA . ALA A 1 69 ? 18.603 -2.695 -27.698 1.00 82.06 69 ALA A CA 1
ATOM 545 C C . ALA A 1 69 ? 19.751 -2.552 -26.679 1.00 82.06 69 ALA A C 1
ATOM 547 O O . ALA A 1 69 ? 19.785 -3.306 -25.715 1.00 82.06 69 ALA A O 1
ATOM 548 N N . ALA A 1 70 ? 20.645 -1.569 -26.835 1.00 82.81 70 ALA A N 1
ATOM 549 C CA . ALA A 1 70 ? 21.740 -1.342 -25.890 1.00 82.81 70 ALA A CA 1
ATOM 550 C C . ALA A 1 70 ? 21.226 -0.850 -24.525 1.00 82.81 70 ALA A C 1
ATOM 552 O O . ALA A 1 70 ? 21.684 -1.334 -23.491 1.00 82.81 70 ALA A O 1
ATOM 553 N N . ASP A 1 71 ? 20.230 0.041 -24.516 1.00 83.38 71 ASP A N 1
ATOM 554 C CA . ASP A 1 71 ? 19.573 0.496 -23.284 1.00 83.38 71 ASP A CA 1
ATOM 555 C C . ASP A 1 71 ? 18.852 -0.672 -22.585 1.00 83.38 71 ASP A C 1
ATOM 557 O O . ASP A 1 71 ? 18.890 -0.790 -21.360 1.00 83.38 71 ASP A O 1
ATOM 561 N N . ALA A 1 72 ? 18.228 -1.568 -23.362 1.00 86.38 72 ALA A N 1
ATOM 562 C CA . ALA A 1 72 ? 17.559 -2.763 -22.843 1.00 86.38 72 ALA A CA 1
ATOM 563 C C . ALA A 1 72 ? 18.559 -3.739 -22.212 1.00 86.38 72 ALA A C 1
ATOM 565 O O . ALA A 1 72 ? 18.332 -4.230 -21.108 1.00 86.38 72 ALA A O 1
ATOM 566 N N . THR A 1 73 ? 19.683 -3.989 -22.891 1.00 90.12 73 THR A N 1
ATOM 567 C CA . THR A 1 73 ? 20.774 -4.820 -22.376 1.00 90.12 73 THR A CA 1
ATOM 568 C C . THR A 1 73 ? 21.327 -4.245 -21.075 1.00 90.12 73 THR A C 1
ATOM 570 O O . THR A 1 73 ? 21.433 -4.978 -20.094 1.00 90.12 73 THR A O 1
ATOM 573 N N . ALA A 1 74 ? 21.615 -2.941 -21.021 1.00 87.75 74 ALA A N 1
ATOM 574 C CA . ALA A 1 74 ? 22.109 -2.293 -19.806 1.00 87.75 74 ALA A CA 1
ATOM 575 C C . ALA A 1 74 ? 21.118 -2.423 -18.635 1.00 87.75 74 ALA A C 1
ATOM 577 O O . ALA A 1 74 ? 21.524 -2.791 -17.534 1.00 87.75 74 ALA A O 1
ATOM 578 N N . GLY A 1 75 ? 19.822 -2.200 -18.882 1.00 88.25 75 GLY A N 1
ATOM 579 C CA . GLY A 1 75 ? 18.782 -2.341 -17.859 1.00 88.25 75 GLY A CA 1
ATOM 580 C C . GLY A 1 75 ? 18.611 -3.775 -17.350 1.00 88.25 75 GLY A C 1
ATOM 581 O O . GLY A 1 75 ? 18.466 -3.989 -16.150 1.00 88.25 75 GLY A O 1
ATOM 582 N N . LEU A 1 76 ? 18.673 -4.777 -18.234 1.00 91.56 76 LEU A N 1
ATOM 583 C CA . LEU A 1 76 ? 18.589 -6.187 -17.836 1.00 91.56 76 LEU A CA 1
ATOM 584 C C . LEU A 1 76 ? 19.805 -6.637 -17.016 1.00 91.56 76 LEU A C 1
ATOM 586 O O . LEU A 1 76 ? 19.648 -7.408 -16.071 1.00 91.56 76 LEU A O 1
ATOM 590 N N . LEU A 1 77 ? 21.004 -6.152 -17.348 1.00 90.69 77 LEU A N 1
ATOM 591 C CA . LEU A 1 77 ? 22.216 -6.445 -16.580 1.00 90.69 77 LEU A CA 1
ATOM 592 C C . LEU A 1 77 ? 22.186 -5.787 -15.193 1.00 90.69 77 LEU A C 1
ATOM 594 O O . LEU A 1 77 ? 22.519 -6.441 -14.204 1.00 90.69 77 L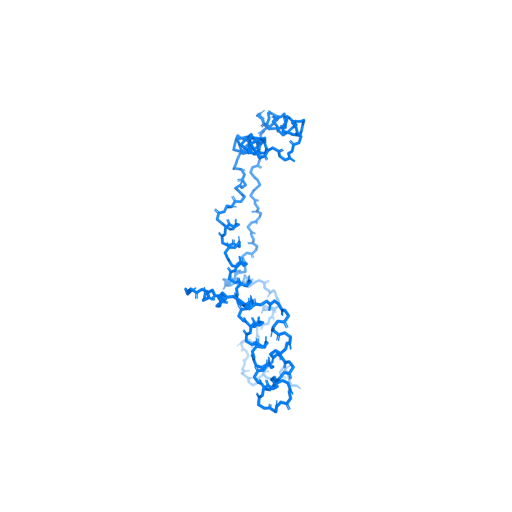EU A O 1
ATOM 598 N N . ASP A 1 78 ? 21.741 -4.532 -15.102 1.00 90.88 78 ASP A N 1
ATOM 599 C CA . ASP A 1 78 ? 21.562 -3.836 -13.821 1.00 90.88 78 ASP A CA 1
ATOM 600 C C . ASP A 1 78 ? 20.505 -4.532 -12.945 1.00 90.88 78 ASP A C 1
ATOM 602 O O . ASP A 1 78 ? 20.714 -4.767 -11.752 1.00 90.88 78 ASP A O 1
ATOM 606 N N . LEU A 1 79 ? 19.408 -4.993 -13.559 1.00 90.44 79 LEU A N 1
ATOM 607 C CA . LEU A 1 79 ? 18.401 -5.803 -12.883 1.00 90.44 79 LEU A CA 1
ATOM 608 C C . LEU A 1 79 ? 18.995 -7.112 -12.347 1.00 90.44 79 LEU A C 1
ATOM 610 O O . LEU A 1 79 ? 18.816 -7.407 -11.167 1.00 90.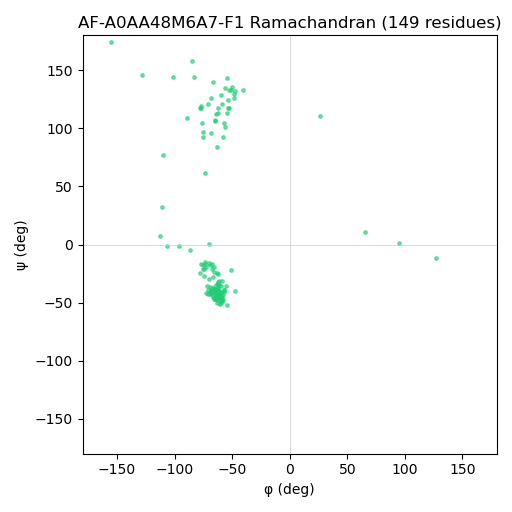44 79 LEU A O 1
ATOM 614 N N . ALA A 1 80 ? 19.724 -7.876 -13.168 1.00 92.06 80 ALA A N 1
ATOM 615 C CA . ALA A 1 80 ? 20.369 -9.117 -12.732 1.00 92.06 80 ALA A CA 1
ATOM 616 C C . ALA A 1 80 ? 21.318 -8.878 -11.544 1.00 92.06 80 ALA A C 1
ATOM 618 O O . ALA A 1 80 ? 21.319 -9.643 -10.576 1.00 92.06 80 ALA A O 1
ATOM 619 N N . TRP A 1 81 ? 22.072 -7.776 -11.568 1.00 91.25 81 TRP A N 1
ATOM 620 C CA . TRP A 1 81 ? 22.949 -7.400 -10.464 1.00 91.25 81 TRP A CA 1
ATOM 621 C C . TRP A 1 81 ? 22.174 -7.034 -9.191 1.00 91.25 81 TRP A C 1
ATOM 623 O O . TRP A 1 81 ? 22.503 -7.532 -8.112 1.00 91.25 81 TRP A O 1
ATOM 633 N N . SER A 1 82 ? 21.109 -6.234 -9.302 1.00 88.62 82 SER A N 1
ATOM 634 C CA . SER A 1 82 ? 20.274 -5.849 -8.155 1.00 88.62 82 SER A CA 1
ATOM 635 C C . SER A 1 82 ? 19.562 -7.049 -7.516 1.00 88.62 82 SER A C 1
ATOM 637 O O . SER A 1 82 ? 19.494 -7.158 -6.289 1.00 88.62 82 SER A O 1
ATOM 639 N N . LEU A 1 83 ? 19.081 -8.000 -8.324 1.00 89.62 83 LEU A N 1
ATOM 640 C CA . LEU A 1 83 ? 18.461 -9.233 -7.841 1.00 89.62 83 LEU A CA 1
ATOM 641 C C . LEU A 1 83 ? 19.466 -10.093 -7.072 1.00 89.62 83 LEU A C 1
ATOM 643 O O . LEU A 1 83 ? 19.146 -10.575 -5.981 1.00 89.62 83 LEU A O 1
ATOM 647 N N . ARG A 1 84 ? 20.697 -10.207 -7.585 1.00 89.62 84 ARG A N 1
ATOM 648 C CA . ARG A 1 84 ? 21.792 -10.909 -6.907 1.00 89.62 84 ARG A CA 1
ATOM 649 C C . ARG A 1 84 ? 22.175 -10.227 -5.589 1.00 89.62 84 ARG A C 1
ATOM 651 O O . ARG A 1 84 ? 22.331 -10.906 -4.580 1.00 89.62 84 ARG A O 1
ATOM 658 N N . ALA A 1 85 ? 22.246 -8.895 -5.559 1.00 87.25 85 ALA A N 1
ATOM 659 C CA . ALA A 1 85 ? 22.543 -8.130 -4.344 1.00 87.25 85 ALA A CA 1
ATOM 660 C C . ALA A 1 85 ? 21.474 -8.296 -3.246 1.00 87.25 85 ALA A C 1
ATOM 662 O O . ALA A 1 85 ? 21.799 -8.321 -2.060 1.00 87.25 85 ALA A O 1
ATOM 663 N N . ASN A 1 86 ? 20.205 -8.453 -3.634 1.00 87.44 86 ASN A N 1
ATOM 664 C CA . ASN A 1 86 ? 19.102 -8.682 -2.700 1.00 87.44 86 ASN A CA 1
ATOM 665 C C . ASN A 1 86 ? 19.069 -10.113 -2.127 1.00 87.44 86 ASN A C 1
ATOM 667 O O . ASN A 1 86 ? 18.392 -10.340 -1.124 1.00 87.44 86 ASN A O 1
ATOM 671 N N . GLY A 1 87 ? 19.759 -11.078 -2.752 1.00 86.75 87 GLY A N 1
ATOM 672 C CA . GLY A 1 87 ? 19.944 -12.447 -2.247 1.00 86.75 87 GLY A CA 1
ATOM 673 C C . GLY A 1 87 ? 18.676 -13.308 -2.150 1.00 86.75 87 GLY A C 1
ATOM 674 O O . GLY A 1 87 ? 18.702 -14.368 -1.532 1.00 86.75 87 GLY A O 1
ATOM 675 N N . LYS A 1 88 ? 17.549 -12.856 -2.718 1.00 81.88 88 LYS A N 1
ATOM 676 C CA . LYS A 1 88 ? 16.237 -13.535 -2.644 1.00 81.88 88 LYS A CA 1
ATOM 677 C C . LYS A 1 88 ? 15.920 -14.410 -3.861 1.00 81.88 88 LYS A C 1
ATOM 679 O O . LYS A 1 88 ? 14.843 -14.998 -3.915 1.00 81.88 88 LYS A O 1
ATOM 684 N N . VAL A 1 89 ? 16.815 -14.457 -4.843 1.00 87.75 89 VAL A N 1
ATOM 685 C CA . VAL A 1 89 ? 16.610 -15.106 -6.142 1.00 87.75 89 VAL A CA 1
ATOM 686 C C . VAL A 1 89 ? 17.772 -16.056 -6.429 1.00 87.75 89 VAL A C 1
ATOM 688 O O . VAL A 1 89 ? 18.898 -15.782 -6.026 1.00 87.75 89 VAL A O 1
ATOM 691 N N . ASP A 1 90 ? 17.482 -17.174 -7.097 1.00 90.31 90 ASP A N 1
ATOM 692 C CA . ASP A 1 90 ? 18.475 -18.174 -7.495 1.00 90.31 90 ASP A CA 1
ATOM 693 C C . ASP A 1 90 ? 19.450 -17.629 -8.554 1.00 90.31 90 ASP A C 1
ATOM 695 O O . ASP A 1 90 ? 19.038 -16.945 -9.497 1.00 90.31 90 ASP A O 1
ATOM 699 N N . ASP A 1 91 ? 20.735 -17.968 -8.423 1.00 90.88 91 ASP A N 1
ATOM 700 C CA . ASP A 1 91 ? 21.788 -17.500 -9.331 1.00 90.88 91 ASP A CA 1
ATOM 701 C C . ASP A 1 91 ? 21.539 -17.909 -10.791 1.00 90.88 91 ASP A C 1
ATOM 703 O O . ASP A 1 91 ? 21.848 -17.135 -11.695 1.00 90.88 91 ASP A O 1
ATOM 707 N N . SER A 1 92 ? 20.902 -19.059 -11.044 1.00 91.38 92 SER A N 1
ATOM 708 C CA . SER A 1 92 ? 20.599 -19.510 -12.410 1.00 91.38 92 SER A CA 1
ATOM 709 C C . SER A 1 92 ? 19.588 -18.614 -13.130 1.00 91.38 92 SER A C 1
ATOM 711 O O . SER A 1 92 ? 19.630 -18.488 -14.359 1.00 91.38 92 SER A O 1
ATOM 713 N N . LEU A 1 93 ? 18.694 -17.950 -12.387 1.00 92.50 93 LEU A N 1
ATOM 714 C CA . LEU A 1 93 ? 17.773 -16.974 -12.963 1.00 92.50 93 LEU A CA 1
ATOM 715 C C . LEU A 1 93 ? 18.517 -15.689 -13.334 1.00 92.50 93 LEU A C 1
ATOM 717 O O . LEU A 1 93 ? 18.299 -15.162 -14.425 1.00 92.50 93 LEU A O 1
ATOM 721 N N . CYS A 1 94 ? 19.428 -15.221 -12.477 1.00 93.81 94 CYS A N 1
ATOM 722 C CA . CYS A 1 94 ? 20.299 -14.085 -12.785 1.00 93.81 94 CYS A CA 1
ATOM 723 C C . CYS A 1 94 ? 21.142 -14.368 -14.039 1.00 93.81 94 CYS A C 1
ATOM 725 O O . CYS A 1 94 ? 21.148 -13.561 -14.967 1.00 93.81 94 CYS A O 1
ATOM 727 N N . ASP A 1 95 ? 21.748 -15.553 -14.127 1.00 94.81 95 ASP A N 1
ATOM 728 C CA . ASP A 1 95 ? 22.538 -15.975 -15.289 1.00 94.81 95 ASP A CA 1
ATOM 729 C C . ASP A 1 95 ? 21.685 -16.052 -16.568 1.00 94.81 95 ASP A C 1
ATOM 731 O O . ASP A 1 95 ? 22.132 -15.667 -17.650 1.00 94.81 95 ASP A O 1
ATOM 735 N N . SER A 1 96 ? 20.427 -16.491 -16.450 1.00 94.44 96 SER A N 1
ATOM 736 C CA . SER A 1 96 ? 19.475 -16.520 -17.569 1.00 94.44 96 SER A CA 1
ATOM 737 C C . SER A 1 96 ? 19.113 -15.114 -18.060 1.00 94.44 96 SER A C 1
ATOM 739 O O . SER A 1 96 ? 19.048 -14.887 -19.269 1.00 94.44 96 SER A O 1
ATOM 741 N N . ILE A 1 97 ? 18.913 -14.158 -17.146 1.00 93.88 97 ILE A N 1
ATOM 742 C CA . ILE A 1 97 ? 18.661 -12.748 -17.488 1.00 93.88 97 ILE A CA 1
ATOM 743 C C . ILE A 1 97 ? 19.875 -12.160 -18.215 1.00 93.88 97 ILE A C 1
ATOM 745 O O . ILE A 1 97 ? 19.716 -11.525 -19.257 1.00 93.88 97 ILE A O 1
ATOM 749 N N . GLU A 1 98 ? 21.088 -12.412 -17.723 1.00 93.75 98 GLU A N 1
ATOM 750 C CA . GLU A 1 98 ? 22.316 -11.938 -18.365 1.00 93.75 98 GLU A CA 1
ATOM 751 C C . GLU A 1 98 ? 22.546 -12.574 -19.745 1.00 93.75 98 GLU A C 1
ATOM 753 O O . GLU A 1 98 ? 23.012 -11.909 -20.674 1.00 93.75 98 GLU A O 1
ATOM 758 N N . ALA A 1 99 ? 22.234 -13.862 -19.906 1.00 92.50 99 ALA A N 1
ATOM 759 C CA . ALA A 1 99 ? 22.314 -14.540 -21.196 1.00 92.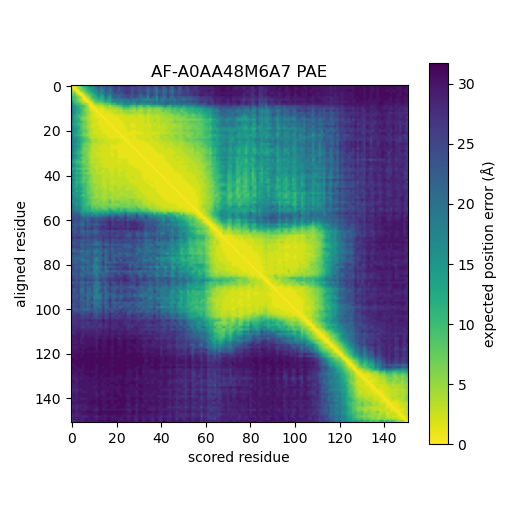50 99 ALA A CA 1
ATOM 760 C C . ALA A 1 99 ? 21.328 -13.927 -22.200 1.00 92.50 99 ALA A C 1
ATOM 762 O O . ALA A 1 99 ? 21.719 -13.603 -23.322 1.00 92.50 99 ALA A O 1
ATOM 763 N N . LEU A 1 100 ? 20.078 -13.689 -21.786 1.00 90.88 100 LEU A N 1
ATOM 764 C CA . LEU A 1 100 ? 19.076 -13.012 -22.611 1.00 90.88 100 LEU A CA 1
ATOM 765 C C . LEU A 1 100 ? 19.504 -11.583 -22.967 1.00 90.88 100 LEU A C 1
ATOM 767 O O . LEU A 1 100 ? 19.401 -11.196 -24.130 1.00 90.88 100 LEU A O 1
ATOM 771 N N . ALA A 1 101 ? 20.057 -10.823 -22.020 1.00 91.31 101 ALA A N 1
ATOM 772 C CA . ALA A 1 101 ? 20.557 -9.472 -22.270 1.00 91.31 101 ALA A CA 1
ATOM 773 C C . ALA A 1 101 ? 21.629 -9.442 -23.376 1.00 91.31 101 ALA A C 1
ATOM 775 O O . ALA A 1 101 ? 21.600 -8.557 -24.233 1.00 91.31 101 ALA A O 1
ATOM 776 N N . ARG A 1 102 ? 22.521 -10.444 -23.412 1.00 86.88 102 ARG A N 1
ATOM 777 C CA . ARG A 1 102 ? 23.543 -10.595 -24.465 1.00 86.88 102 ARG A CA 1
ATOM 778 C C . ARG A 1 102 ? 22.958 -10.994 -25.818 1.00 86.88 102 ARG A C 1
ATOM 780 O O . ARG A 1 102 ? 23.498 -10.599 -26.842 1.00 86.88 102 ARG A O 1
ATOM 787 N N . THR A 1 103 ? 21.840 -11.724 -25.861 1.00 87.94 103 THR A N 1
ATOM 788 C CA . THR A 1 103 ? 21.171 -12.032 -27.145 1.00 87.94 103 THR A CA 1
ATOM 789 C C . THR A 1 103 ? 20.573 -10.799 -27.821 1.00 87.94 103 THR A C 1
ATOM 791 O O . THR A 1 103 ? 20.355 -10.815 -29.031 1.00 87.94 103 THR A O 1
ATOM 794 N N . LEU A 1 104 ? 20.321 -9.727 -27.062 1.00 83.56 104 LEU A N 1
ATOM 795 C CA . LEU A 1 104 ? 19.844 -8.455 -27.602 1.00 83.56 104 LEU A CA 1
ATOM 796 C C . LEU A 1 104 ? 20.965 -7.639 -28.265 1.00 83.56 104 LEU A C 1
ATOM 798 O O . LEU A 1 104 ? 20.672 -6.748 -29.066 1.00 83.56 104 LEU A O 1
ATOM 802 N N . GLU A 1 105 ? 22.238 -7.958 -28.001 1.00 78.12 105 GLU A N 1
ATOM 803 C CA . GLU A 1 105 ? 23.372 -7.324 -28.671 1.00 78.12 105 GLU A CA 1
ATOM 804 C C . GLU A 1 105 ? 23.342 -7.656 -30.172 1.00 78.12 105 GLU A 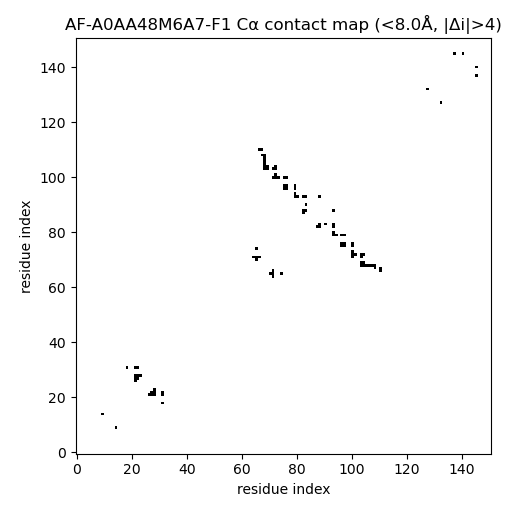C 1
ATOM 806 O O . GLU A 1 105 ? 23.518 -8.796 -30.595 1.00 78.12 105 GLU A O 1
ATOM 811 N N . GLY A 1 106 ? 23.086 -6.642 -31.003 1.00 70.44 106 GLY A N 1
ATOM 812 C CA . GLY A 1 106 ? 23.003 -6.791 -32.460 1.00 70.44 106 GLY A CA 1
ATOM 813 C C . GLY A 1 106 ? 21.590 -7.000 -33.014 1.00 70.44 106 GLY A C 1
ATOM 814 O O . GLY A 1 106 ? 21.428 -7.088 -34.233 1.00 70.44 106 GLY A O 1
ATOM 815 N N . VAL A 1 107 ? 20.554 -7.012 -32.167 1.00 80.00 107 VAL A N 1
ATOM 816 C CA . VAL A 1 107 ? 19.163 -6.983 -32.637 1.00 80.00 107 VAL A CA 1
ATOM 817 C C . VAL A 1 107 ? 18.845 -5.596 -33.198 1.00 80.00 107 VAL A C 1
ATOM 819 O O . VAL A 1 107 ? 18.921 -4.586 -32.497 1.00 80.00 107 VAL A O 1
ATOM 822 N N . ASN A 1 108 ? 18.450 -5.540 -34.473 1.00 71.62 108 ASN A N 1
ATOM 823 C CA . ASN A 1 108 ? 17.959 -4.306 -35.081 1.00 71.62 108 ASN A CA 1
ATOM 824 C C . ASN A 1 108 ? 16.531 -4.025 -34.596 1.00 71.62 108 ASN A C 1
ATOM 826 O O . ASN A 1 108 ? 15.554 -4.529 -35.154 1.00 71.62 108 ASN A O 1
ATOM 830 N N . TRP A 1 109 ? 16.423 -3.249 -33.521 1.00 69.44 109 TRP A N 1
ATOM 831 C CA . TRP A 1 109 ? 15.146 -2.912 -32.910 1.00 69.44 109 TRP A CA 1
ATOM 832 C C . TRP A 1 109 ? 14.427 -1.827 -33.716 1.00 69.44 109 TRP A C 1
ATOM 834 O O . TRP A 1 109 ? 14.895 -0.692 -33.824 1.00 69.44 109 TRP A O 1
ATOM 844 N N . VAL A 1 110 ? 13.249 -2.148 -34.252 1.00 69.06 110 VAL A N 1
ATOM 845 C CA . VAL A 1 110 ? 12.342 -1.125 -34.780 1.00 69.06 110 VAL A CA 1
ATOM 846 C C . VAL A 1 110 ? 11.669 -0.467 -33.585 1.00 69.06 110 VAL A C 1
ATOM 848 O O . VAL A 1 110 ? 10.983 -1.137 -32.815 1.00 69.06 110 VAL A O 1
ATOM 851 N N . LYS A 1 111 ? 11.868 0.844 -33.407 1.00 66.94 111 LYS A N 1
ATOM 852 C CA . LYS A 1 111 ? 11.152 1.604 -32.376 1.00 66.94 111 LYS A CA 1
ATOM 853 C C . LYS A 1 111 ? 9.655 1.366 -32.548 1.00 66.94 111 LYS A C 1
ATOM 855 O O . LYS A 1 111 ? 9.088 1.743 -33.571 1.00 66.94 111 LYS A O 1
ATOM 860 N N . PHE A 1 112 ? 9.023 0.767 -31.542 1.00 57.34 112 PHE A N 1
ATOM 861 C CA . PHE A 1 112 ? 7.575 0.789 -31.440 1.00 57.34 112 PHE A CA 1
ATOM 862 C C . PHE A 1 112 ? 7.188 2.234 -31.145 1.00 57.34 112 PHE A C 1
ATOM 864 O O . PHE A 1 112 ? 7.277 2.699 -30.013 1.00 57.34 112 PHE A O 1
ATOM 871 N N . THR A 1 113 ? 6.840 2.980 -32.186 1.00 62.47 113 THR A N 1
ATOM 872 C CA . THR A 1 113 ? 6.074 4.204 -32.017 1.00 62.47 113 THR A CA 1
ATOM 873 C C . THR A 1 113 ? 4.649 3.742 -31.748 1.00 62.47 113 THR A C 1
ATOM 875 O O . THR A 1 113 ? 4.017 3.261 -32.698 1.00 62.47 113 THR A O 1
ATOM 878 N N . PRO A 1 114 ? 4.140 3.804 -30.499 1.00 53.25 114 PRO A N 1
ATOM 879 C CA . PRO A 1 114 ? 2.714 3.612 -30.294 1.00 53.25 114 PRO A CA 1
ATOM 880 C C . PRO A 1 114 ? 2.010 4.549 -31.268 1.00 53.25 114 PRO A C 1
ATOM 882 O O . PRO A 1 114 ? 2.421 5.707 -31.418 1.00 53.25 114 PRO A O 1
ATOM 885 N N . ALA A 1 115 ? 1.012 4.030 -31.990 1.00 52.34 115 ALA A N 1
ATOM 886 C CA . ALA A 1 115 ? 0.136 4.898 -32.760 1.00 52.34 115 ALA A CA 1
ATOM 887 C C . ALA A 1 115 ? -0.269 6.038 -31.819 1.00 52.34 115 ALA A C 1
ATOM 889 O O . ALA A 1 115 ? -0.577 5.737 -30.658 1.00 52.34 115 ALA A O 1
ATOM 890 N N . PRO A 1 116 ? -0.179 7.311 -32.251 1.00 59.41 116 PRO A N 1
ATOM 891 C CA . PRO A 1 116 ? -0.587 8.405 -31.390 1.00 59.41 116 PRO A CA 1
ATOM 892 C C . PRO A 1 116 ? -1.961 8.034 -30.845 1.00 59.41 116 PRO A C 1
ATOM 894 O O . PRO A 1 116 ? -2.839 7.652 -31.628 1.00 59.41 116 PRO A O 1
ATOM 897 N N . GLU A 1 117 ? -2.109 8.051 -29.514 1.00 51.47 117 GLU A N 1
ATOM 898 C CA . GLU A 1 117 ? -3.422 7.942 -28.882 1.00 51.47 117 GLU A CA 1
ATOM 899 C C . GLU A 1 117 ? -4.376 8.797 -29.710 1.00 51.47 117 GLU A C 1
ATOM 901 O O . GLU A 1 117 ? -3.972 9.910 -30.079 1.00 51.47 117 GLU A O 1
ATOM 906 N N . PRO A 1 118 ? -5.576 8.301 -30.080 1.00 49.31 118 PRO A N 1
ATOM 907 C CA . PRO A 1 118 ? -6.526 9.124 -30.797 1.00 49.31 118 PRO A CA 1
ATOM 908 C C . PRO A 1 118 ? -6.747 10.346 -29.923 1.00 49.31 118 PRO A C 1
ATOM 910 O O . PRO A 1 118 ? -7.433 10.282 -28.901 1.00 49.31 118 PRO A O 1
ATOM 913 N N . GLN A 1 119 ? -6.095 11.448 -30.298 1.00 50.88 119 GLN A N 1
ATOM 914 C CA . GLN A 1 119 ? -6.303 12.729 -29.674 1.00 50.88 119 GLN A CA 1
ATOM 915 C C . GLN A 1 119 ? -7.807 12.896 -29.789 1.00 50.88 119 GLN A C 1
ATOM 917 O O . GLN A 1 119 ? -8.351 12.867 -30.898 1.00 50.88 119 GLN A O 1
ATOM 922 N N . ARG A 1 120 ? -8.515 12.981 -28.658 1.00 45.78 120 ARG A N 1
ATOM 923 C CA . ARG A 1 120 ? -9.847 13.571 -28.683 1.00 45.78 120 ARG A CA 1
ATOM 924 C C . ARG A 1 120 ? -9.610 15.008 -29.106 1.00 45.78 120 ARG A C 1
ATOM 926 O O . ARG A 1 120 ? -9.432 15.886 -28.268 1.00 45.78 120 ARG A O 1
ATOM 933 N N . SER A 1 121 ? -9.513 15.208 -30.414 1.00 47.03 121 SER A N 1
ATOM 934 C CA . SER A 1 121 ? -9.465 16.503 -31.040 1.00 47.03 121 SER A CA 1
ATOM 935 C C . SER A 1 121 ? -10.730 17.206 -30.590 1.00 47.03 121 SER A C 1
ATOM 937 O O . SER A 1 121 ? -11.826 16.917 -31.057 1.00 47.03 121 SER A O 1
ATOM 939 N N . SER A 1 122 ? -10.574 18.140 -29.659 1.00 54.22 122 SER A N 1
ATOM 940 C CA . SER A 1 122 ? -11.501 19.255 -29.499 1.00 54.22 122 SER A CA 1
ATOM 941 C C . SER A 1 122 ? -11.386 20.239 -30.675 1.00 54.22 122 SER A C 1
ATOM 943 O O . SER A 1 122 ? -12.106 21.231 -30.727 1.00 54.22 122 SER A O 1
ATOM 945 N N . ALA A 1 123 ? -10.511 19.958 -31.646 1.00 50.34 123 ALA A N 1
ATOM 946 C CA . ALA A 1 123 ? -10.422 20.646 -32.919 1.00 50.34 123 ALA A CA 1
ATOM 947 C C . ALA A 1 123 ? -11.337 19.974 -33.958 1.00 50.34 123 ALA A C 1
ATOM 949 O O . ALA A 1 123 ? -11.059 18.865 -34.402 1.00 50.34 123 ALA A O 1
ATOM 950 N N . GLY A 1 124 ? -12.424 20.680 -34.286 1.00 53.22 124 GLY A N 1
ATOM 951 C CA . GLY A 1 124 ? -13.252 20.594 -35.496 1.00 53.22 124 GLY A CA 1
ATOM 952 C C . GLY A 1 124 ? -13.294 19.264 -36.250 1.00 53.22 124 GLY A C 1
ATOM 953 O O . GLY A 1 124 ? -12.353 18.902 -36.951 1.00 53.22 124 GLY A O 1
ATOM 954 N N . LEU A 1 125 ? -14.454 18.604 -36.204 1.00 49.72 125 LEU A N 1
ATOM 955 C CA . LEU A 1 125 ? -14.818 17.565 -37.167 1.00 49.72 125 LEU A CA 1
ATOM 956 C C . LEU A 1 125 ? -14.567 18.069 -38.604 1.00 49.72 125 LEU A C 1
ATOM 958 O O . LEU A 1 125 ? -15.062 19.148 -38.945 1.00 49.72 125 LEU A O 1
ATOM 962 N N . PRO A 1 126 ? -13.856 17.315 -39.462 1.00 52.03 126 PRO A N 1
ATOM 963 C CA . PRO A 1 126 ? -13.897 17.569 -40.891 1.00 52.03 126 PRO A CA 1
ATOM 964 C C . PRO A 1 126 ? -15.339 17.354 -41.356 1.00 52.03 126 PRO A C 1
ATOM 966 O O . PRO A 1 126 ? -15.898 16.261 -41.261 1.00 52.03 126 PRO A O 1
ATOM 969 N N . SER A 1 127 ? -15.953 18.458 -41.771 1.00 60.53 127 SER A N 1
ATOM 970 C CA . SER A 1 127 ? -17.343 18.587 -42.192 1.00 60.53 127 SER A CA 1
ATOM 971 C C . SER A 1 127 ? -17.578 17.962 -43.573 1.00 60.53 127 SER A C 1
ATOM 973 O O . SER A 1 127 ? -17.999 18.649 -44.496 1.00 60.53 127 SER A O 1
ATOM 975 N N . ASP A 1 128 ? -17.356 16.657 -43.703 1.00 59.56 128 ASP A N 1
ATOM 976 C CA . ASP A 1 128 ? -17.727 15.886 -44.899 1.00 59.56 128 ASP A CA 1
ATOM 977 C C . ASP A 1 128 ? -18.881 14.920 -44.598 1.00 59.56 128 ASP A C 1
ATOM 979 O O . ASP A 1 128 ? -18.989 13.831 -45.164 1.00 59.56 128 ASP A O 1
ATOM 983 N N . ASP A 1 129 ? -19.780 15.300 -43.685 1.00 69.38 129 ASP A N 1
ATOM 984 C CA . ASP A 1 129 ? -21.027 14.560 -43.537 1.00 69.38 129 ASP A CA 1
ATOM 985 C C . ASP A 1 129 ? -21.949 14.925 -44.708 1.00 69.38 129 ASP A C 1
ATOM 987 O O . ASP A 1 129 ? -22.644 15.943 -44.697 1.00 69.38 129 ASP A O 1
ATOM 991 N N . LEU A 1 130 ? -21.950 14.076 -45.741 1.00 66.44 130 LEU A N 1
ATOM 992 C CA . LEU A 1 130 ? -22.780 14.207 -46.948 1.00 66.44 130 LEU A CA 1
ATOM 993 C C . LEU A 1 130 ? -24.268 14.421 -46.626 1.00 66.44 130 LEU A C 1
ATOM 995 O O . LEU A 1 130 ? -25.023 14.928 -47.461 1.00 66.44 130 LEU A O 1
ATOM 999 N N . ARG A 1 131 ? -24.713 14.022 -45.427 1.00 71.44 131 ARG A N 1
ATOM 1000 C CA . ARG A 1 131 ? -26.068 14.288 -44.936 1.00 71.44 131 ARG A CA 1
ATOM 1001 C C . ARG A 1 131 ? -26.288 15.766 -44.634 1.00 71.44 131 ARG A C 1
ATOM 1003 O O . ARG A 1 131 ? -27.322 16.289 -45.033 1.00 71.44 131 ARG A O 1
ATOM 1010 N N . LEU A 1 132 ? -25.326 16.440 -44.003 1.00 65.44 132 LEU A N 1
ATOM 1011 C CA . LEU A 1 132 ? -25.381 17.881 -43.746 1.00 65.44 132 LEU A CA 1
ATOM 1012 C C . LEU A 1 132 ? -25.295 18.671 -45.056 1.00 65.44 132 LEU A C 1
ATOM 1014 O O . LEU A 1 132 ? -26.072 19.598 -45.258 1.00 65.44 132 LEU A O 1
ATOM 1018 N N . THR A 1 133 ? -24.459 18.235 -46.006 1.00 75.81 133 THR A N 1
ATOM 1019 C CA . THR A 1 133 ? -24.414 18.824 -47.358 1.00 75.81 133 THR A CA 1
ATOM 1020 C C . THR A 1 133 ? -25.744 18.679 -48.100 1.00 75.81 133 THR A C 1
ATOM 1022 O O . THR A 1 133 ? -26.144 19.569 -48.839 1.00 75.81 133 THR A O 1
ATOM 1025 N N . ARG A 1 134 ? -26.470 17.572 -47.899 1.00 71.81 134 ARG A N 1
ATOM 1026 C CA . ARG A 1 134 ? -27.817 17.383 -48.465 1.00 71.81 134 ARG A CA 1
ATOM 1027 C C . ARG A 1 134 ? -28.904 18.207 -47.784 1.00 71.81 134 ARG A C 1
ATOM 1029 O O . ARG A 1 134 ? -29.994 18.288 -48.341 1.00 71.81 134 ARG A O 1
ATOM 1036 N N . LEU A 1 135 ? -28.644 18.766 -46.607 1.00 77.75 135 LEU A N 1
ATOM 1037 C CA . LEU A 1 135 ? -29.604 19.560 -45.841 1.00 77.75 135 LEU A CA 1
ATOM 1038 C C . LEU A 1 135 ? -29.295 21.061 -45.876 1.00 77.75 135 LEU A C 1
ATOM 1040 O O . LEU A 1 135 ? -30.082 21.833 -45.343 1.00 77.75 135 LEU A O 1
ATOM 1044 N N . SER A 1 136 ? -28.222 21.493 -46.545 1.00 80.75 136 SER A N 1
ATOM 1045 C CA . SER A 1 136 ? -27.859 22.914 -46.644 1.00 80.75 136 SER A CA 1
ATOM 1046 C C . SER A 1 136 ? -28.914 23.767 -47.355 1.00 80.75 136 SER A C 1
ATOM 1048 O O . SER A 1 136 ? -29.040 24.949 -47.066 1.00 80.75 136 SER A O 1
ATOM 1050 N N . TRP A 1 137 ? -29.735 23.175 -48.229 1.00 82.19 137 TRP A N 1
ATOM 1051 C CA . TRP A 1 137 ? -30.844 23.882 -48.881 1.00 82.19 137 TRP A CA 1
ATOM 1052 C C . TRP A 1 137 ? -31.945 24.328 -47.901 1.00 82.19 137 TRP A C 1
ATOM 1054 O O . TRP A 1 137 ? -32.712 25.227 -48.235 1.00 82.19 137 TRP A O 1
ATOM 1064 N N . LEU A 1 138 ? -32.037 23.738 -46.694 1.00 82.50 138 LEU A N 1
ATOM 1065 C CA . LEU A 1 138 ? -32.965 24.227 -45.663 1.00 82.50 138 LEU A CA 1
ATOM 1066 C C . LEU A 1 138 ? -32.580 25.625 -45.179 1.00 82.50 138 LEU A C 1
ATOM 1068 O O . LEU A 1 138 ? -33.438 26.331 -44.651 1.00 82.50 138 LEU A O 1
ATOM 1072 N N . ASP A 1 139 ? -31.314 26.018 -45.316 1.00 82.94 139 ASP A N 1
ATOM 1073 C CA . ASP A 1 139 ? -30.847 27.307 -44.821 1.00 82.94 139 ASP A CA 1
ATOM 1074 C C . ASP A 1 139 ? -31.309 28.485 -45.682 1.00 82.94 139 ASP A C 1
ATOM 1076 O O . ASP A 1 139 ? -31.448 29.589 -45.157 1.00 82.94 139 ASP A O 1
ATOM 1080 N N . ASP A 1 140 ? -31.667 28.229 -46.942 1.00 84.81 140 ASP A N 1
ATOM 1081 C CA . ASP A 1 140 ? -32.166 29.235 -47.887 1.00 84.81 140 ASP A CA 1
ATOM 1082 C C . ASP A 1 140 ? -33.688 29.460 -47.800 1.00 84.81 140 ASP A C 1
ATOM 1084 O O . ASP A 1 140 ? -34.236 30.343 -48.464 1.00 84.81 140 ASP A O 1
ATOM 1088 N N . LEU A 1 141 ? -34.397 28.678 -46.980 1.00 82.50 141 LEU A N 1
ATOM 1089 C CA . LEU A 1 141 ? -35.838 28.826 -46.797 1.00 82.50 141 LEU A CA 1
ATOM 1090 C C . LEU A 1 141 ? -36.187 29.927 -45.778 1.00 82.50 141 LEU A C 1
ATOM 1092 O O . LEU A 1 141 ? -35.532 30.047 -44.735 1.00 82.50 141 LEU A O 1
ATOM 1096 N N . PRO A 1 142 ? -37.288 30.673 -45.996 1.00 84.00 142 PRO A N 1
ATOM 1097 C CA . PRO A 1 142 ? -37.879 31.521 -44.969 1.00 84.00 142 PRO A CA 1
ATOM 1098 C C . PRO A 1 142 ? -38.181 30.725 -43.691 1.00 84.00 142 PRO A C 1
ATOM 1100 O O . PRO A 1 142 ? -38.616 29.575 -43.740 1.00 84.00 142 PRO A O 1
ATOM 1103 N N . LEU A 1 143 ? -37.989 31.350 -42.525 1.00 75.44 143 LEU A N 1
ATOM 1104 C CA . LEU A 1 143 ? -38.092 30.678 -41.221 1.00 75.44 143 LEU A CA 1
ATOM 1105 C C . LEU A 1 143 ? -39.440 29.969 -40.999 1.00 75.44 143 LEU A C 1
ATOM 1107 O O . LEU A 1 143 ? -39.473 28.903 -40.389 1.00 75.44 143 LEU A O 1
ATOM 1111 N N . ALA A 1 144 ? -40.536 30.540 -41.507 1.00 82.25 144 ALA A N 1
ATOM 1112 C CA . ALA A 1 144 ? -41.865 29.939 -41.415 1.00 82.25 144 ALA A CA 1
ATOM 1113 C C . ALA A 1 144 ? -41.932 28.579 -42.133 1.00 82.25 144 ALA A C 1
ATOM 1115 O O . ALA A 1 144 ? -42.414 27.609 -41.553 1.00 82.25 144 ALA A O 1
ATOM 1116 N N . ASP A 1 145 ? -41.359 28.489 -43.335 1.00 80.50 145 ASP A N 1
ATOM 1117 C CA . ASP A 1 145 ? -41.375 27.278 -44.160 1.00 80.50 145 ASP A CA 1
ATOM 1118 C C . ASP A 1 145 ? -40.460 26.188 -43.583 1.00 80.50 145 ASP A C 1
ATOM 1120 O O . ASP A 1 145 ? -40.802 25.007 -43.608 1.00 80.50 145 ASP A O 1
ATOM 1124 N N . ARG A 1 146 ? -39.323 26.573 -42.985 1.00 80.25 146 ARG A N 1
ATOM 1125 C CA . ARG A 1 146 ? -38.404 25.638 -42.303 1.00 80.25 146 ARG A CA 1
ATOM 1126 C C . ARG A 1 146 ? -39.069 24.913 -41.137 1.00 80.25 146 ARG A C 1
ATOM 1128 O O . ARG A 1 146 ? -38.826 23.727 -40.932 1.00 80.25 146 ARG A O 1
ATOM 1135 N N . LEU A 1 147 ? -39.879 25.626 -40.356 1.00 78.56 147 LEU A N 1
ATOM 1136 C CA . LEU A 1 147 ? -40.536 25.073 -39.170 1.00 78.56 147 LEU A CA 1
ATOM 1137 C C . LEU A 1 147 ? -41.707 24.151 -39.534 1.00 78.56 147 LEU A C 1
ATOM 1139 O O . LEU A 1 147 ? -41.980 23.208 -38.797 1.00 78.56 147 LEU A O 1
ATOM 1143 N N . SER A 1 148 ? -42.348 24.364 -40.686 1.00 77.62 148 SER A N 1
ATOM 1144 C CA . SER A 1 148 ? -43.417 23.490 -41.189 1.00 77.62 148 SER A CA 1
ATOM 1145 C C . SER A 1 148 ? -42.935 22.110 -41.648 1.00 77.62 148 SER A C 1
ATOM 1147 O O . SER A 1 148 ? -43.750 21.207 -41.774 1.00 77.62 148 SER A O 1
ATOM 1149 N N . ILE A 1 149 ? -41.632 21.914 -41.874 1.00 79.00 149 ILE A N 1
ATOM 1150 C CA . ILE A 1 149 ? -41.056 20.609 -42.255 1.00 79.00 149 ILE A CA 1
ATOM 1151 C C . ILE A 1 149 ? -41.031 19.624 -41.064 1.00 79.00 149 ILE A C 1
ATOM 1153 O O . ILE A 1 149 ? -40.937 18.415 -41.267 1.00 79.00 149 ILE A O 1
ATOM 1157 N N . PHE A 1 150 ? -41.133 20.125 -39.825 1.00 70.38 150 PHE A N 1
ATOM 1158 C CA . PHE A 1 150 ? -41.056 19.334 -38.587 1.00 70.38 150 PHE A CA 1
ATOM 1159 C C . PHE A 1 150 ? -42.377 19.275 -37.796 1.00 70.38 150 PHE A C 1
ATOM 1161 O O . PHE A 1 150 ? -42.377 18.780 -36.666 1.00 70.38 150 PHE A O 1
ATOM 1168 N N . ALA A 1 151 ? -43.468 19.797 -38.364 1.00 59.34 151 ALA A N 1
ATOM 1169 C CA . ALA A 1 151 ? -44.817 19.796 -37.791 1.00 59.34 151 ALA A CA 1
ATOM 1170 C C . ALA A 1 151 ? -45.710 18.776 -38.509 1.00 59.34 151 ALA A C 1
ATOM 1172 O O . ALA A 1 151 ? -46.522 18.129 -37.812 1.00 59.34 151 ALA A O 1
#

Secondary structure (DSSP, 8-state):
----PPPTT--HHHHHHHHHHHHTSHHHHHHHHHHHHHHHHHHHHHHHHHHHHHHHHHTTS-----SSHHHHHHHHHHHHHHHHHHT-S-HHHHHHHHHHHHHTTT--PPP--PPP------S------HHHHTTGGGGGS-HHHHHHTT-

Foldseek 3Di:
DDPPPDDPDDDPVNVVVVLVVLVVDPNSVVVVVVVVVVVVVVVVVVVVVVVVVVVVVVVVDPPPPQQALLSVLVVLLVVLVVVVVVVPDDNVVSVVSNVVSVVSVPDPDDGPPPDPDPPPPPPDDPPPPVVVVVCVVLVVDDPVVSVVVVD

Organism: NCBI:txid556182